Protein AF-W1I707-F1 (afdb_monomer_lite)

pLDDT: mean 85.86, std 12.06, range [40.66, 96.12]

Foldseek 3Di:
DFLVVLCVVVVHDSVVLVVLCVVCVVQCVVQWAPVDVRIDGDPSSSVSSVVVCVVPVPDPCCDPVNVVVVVVVVVVVVVVVVVVVVVVVVVVVVVVVVVVVVVVVVVVVVVVVVVVVVVVVVVVVVVVVVVVVVVVD

Radius of gyration: 44.08 Å; chains: 1; bounding box: 89×23×113 Å

Sequence (137 aa):
MKIKEYAADRGISTSAVYQSIKAHKSKMESHIDYSVKPCELDDEAVRILDLARGLNAAPVLIDSELRAENERLKAELLETQKELTEALKTLVVAQNEAKGYLIENRDLQRQIELKSHSETEYVRTICGLYRKVKRER

Secondary structure (DSSP, 8-state):
-BHHHHHHHTT--HHHHHHHHHHTHHHHTTSEE-SSSSPEE-HHHHHHHHHHHHHT-S-----HHHHHHHHHHHHHHHHHHHHHHHHHHHHHHHHHHHHHHHHHHHHHHHHHHHHHHHHHHHHHHHHHHHHHHHH--

Structure (mmCIF, N/CA/C/O backbone):
data_AF-W1I707-F1
#
_entry.id   AF-W1I707-F1
#
loop_
_atom_site.group_PDB
_atom_site.id
_atom_site.type_symbol
_atom_site.label_atom_id
_atom_site.label_alt_id
_atom_site.label_comp_id
_atom_site.label_asym_id
_atom_site.label_entity_id
_atom_site.label_seq_id
_atom_site.pdbx_PDB_ins_code
_atom_site.Cartn_x
_atom_site.Cartn_y
_atom_site.Cartn_z
_atom_site.occupancy
_atom_site.B_iso_or_equiv
_atom_site.auth_seq_id
_atom_site.auth_comp_id
_atom_site.auth_asym_id
_atom_site.auth_atom_id
_atom_site.pdbx_PDB_model_num
ATOM 1 N N . MET A 1 1 ? 24.994 -2.933 -48.183 1.00 86.44 1 MET A N 1
ATOM 2 C CA . MET A 1 1 ? 23.786 -2.255 -47.638 1.00 86.44 1 MET A CA 1
ATOM 3 C C . MET A 1 1 ? 24.208 -1.137 -46.696 1.00 86.44 1 MET A C 1
ATOM 5 O O . MET A 1 1 ? 25.115 -1.349 -45.902 1.00 86.44 1 MET A O 1
ATOM 9 N N . LYS A 1 2 ? 23.586 0.046 -46.731 1.00 90.69 2 LYS A N 1
ATOM 10 C CA . LYS A 1 2 ? 23.982 1.145 -45.827 1.00 90.69 2 LYS A CA 1
ATOM 11 C C . LYS A 1 2 ? 23.442 0.932 -44.415 1.00 90.69 2 LYS A C 1
ATOM 13 O O . LYS A 1 2 ? 22.341 0.424 -44.233 1.00 90.69 2 LYS A O 1
ATOM 18 N N . ILE A 1 3 ? 24.157 1.436 -43.404 1.00 87.69 3 ILE A N 1
ATOM 19 C CA . ILE A 1 3 ? 23.713 1.374 -41.992 1.00 87.69 3 ILE A CA 1
ATOM 20 C C . ILE A 1 3 ? 22.307 1.969 -41.799 1.00 87.69 3 ILE A C 1
ATOM 22 O O . ILE A 1 3 ? 21.512 1.445 -41.022 1.00 87.69 3 ILE A O 1
ATOM 26 N N . LYS A 1 4 ? 21.987 3.060 -42.510 1.00 87.38 4 LYS A N 1
ATOM 27 C CA . LYS A 1 4 ? 20.658 3.692 -42.450 1.00 87.38 4 LYS A CA 1
ATOM 28 C C . LYS A 1 4 ? 19.554 2.802 -43.030 1.00 87.38 4 LYS A C 1
ATOM 30 O O . LYS A 1 4 ? 18.463 2.783 -42.476 1.00 87.38 4 LYS A O 1
ATOM 35 N N . GLU A 1 5 ? 19.847 2.080 -44.107 1.00 89.56 5 GLU A N 1
ATOM 36 C CA . GLU A 1 5 ? 18.912 1.149 -44.754 1.00 89.56 5 GLU A CA 1
ATOM 37 C C . GLU A 1 5 ? 18.685 -0.069 -43.855 1.00 89.56 5 GLU A C 1
ATOM 39 O O . GLU A 1 5 ? 17.550 -0.371 -43.509 1.00 89.56 5 GLU A O 1
ATOM 44 N N . TYR A 1 6 ? 19.766 -0.661 -43.331 1.00 88.62 6 TYR A N 1
ATOM 45 C CA . TYR A 1 6 ? 19.693 -1.754 -42.356 1.00 88.62 6 TYR A CA 1
ATOM 46 C C . TYR A 1 6 ? 18.833 -1.390 -41.134 1.00 88.62 6 TYR A C 1
ATOM 48 O O . TYR A 1 6 ? 18.011 -2.190 -40.687 1.00 88.62 6 TYR A O 1
ATOM 56 N N . ALA A 1 7 ? 19.018 -0.179 -40.597 1.00 85.06 7 ALA A N 1
ATOM 57 C CA . ALA A 1 7 ? 18.261 0.326 -39.456 1.00 85.06 7 ALA A CA 1
ATOM 58 C C . ALA A 1 7 ? 16.759 0.470 -39.770 1.00 85.06 7 ALA A C 1
ATOM 60 O O . ALA A 1 7 ? 15.923 0.033 -38.975 1.00 85.06 7 ALA A O 1
ATOM 61 N N . ALA A 1 8 ? 16.428 1.032 -40.937 1.00 84.94 8 ALA A N 1
ATOM 62 C CA . ALA A 1 8 ? 15.052 1.221 -41.389 1.00 84.94 8 ALA A CA 1
ATOM 63 C C . ALA A 1 8 ? 14.334 -0.116 -41.630 1.00 84.94 8 ALA A C 1
ATOM 65 O O . ALA A 1 8 ? 13.250 -0.324 -41.087 1.00 84.94 8 ALA A O 1
ATOM 66 N N . ASP A 1 9 ? 14.975 -1.051 -42.338 1.00 87.06 9 ASP A N 1
ATOM 67 C CA . ASP A 1 9 ? 14.414 -2.372 -42.660 1.00 87.06 9 ASP A CA 1
ATOM 68 C C . ASP A 1 9 ? 14.078 -3.196 -41.410 1.00 87.06 9 ASP A C 1
ATOM 70 O O . ASP A 1 9 ? 13.213 -4.071 -41.428 1.00 87.06 9 ASP A O 1
ATOM 74 N N . ARG A 1 10 ? 14.783 -2.934 -40.305 1.00 83.69 10 ARG A N 1
ATOM 75 C CA . ARG A 1 10 ? 14.678 -3.702 -39.058 1.00 83.69 10 ARG A CA 1
ATOM 76 C C . ARG A 1 10 ? 13.970 -2.953 -37.936 1.00 83.69 10 ARG A C 1
ATOM 78 O O . ARG A 1 10 ? 13.839 -3.517 -36.850 1.00 83.69 10 ARG A O 1
ATOM 85 N N . GLY A 1 11 ? 13.500 -1.731 -38.194 1.00 81.06 11 GLY A N 1
ATOM 86 C CA . GLY A 1 11 ? 12.765 -0.913 -37.228 1.00 81.06 11 GLY A CA 1
ATOM 87 C C . GLY A 1 11 ? 13.588 -0.523 -35.997 1.00 81.06 11 GLY A C 1
ATOM 88 O O . GLY A 1 11 ? 13.043 -0.439 -34.900 1.00 81.06 11 GLY A O 1
ATOM 89 N N . ILE A 1 12 ? 14.900 -0.328 -36.152 1.00 80.88 12 ILE A N 1
ATOM 90 C CA . ILE A 1 12 ? 15.814 0.016 -35.052 1.00 80.88 12 ILE A CA 1
ATOM 91 C C . ILE A 1 12 ? 16.507 1.350 -35.313 1.00 80.88 12 ILE A C 1
ATOM 93 O O . ILE A 1 12 ? 16.683 1.771 -36.454 1.00 80.88 12 ILE A O 1
ATOM 97 N N . SER A 1 13 ? 16.930 2.032 -34.250 1.00 83.19 13 SER A N 1
ATOM 98 C CA . SER A 1 13 ? 17.662 3.289 -34.402 1.00 83.19 13 SER A CA 1
ATOM 99 C C . SER A 1 13 ? 19.065 3.042 -34.961 1.00 83.19 13 SER A C 1
ATOM 101 O O . SER A 1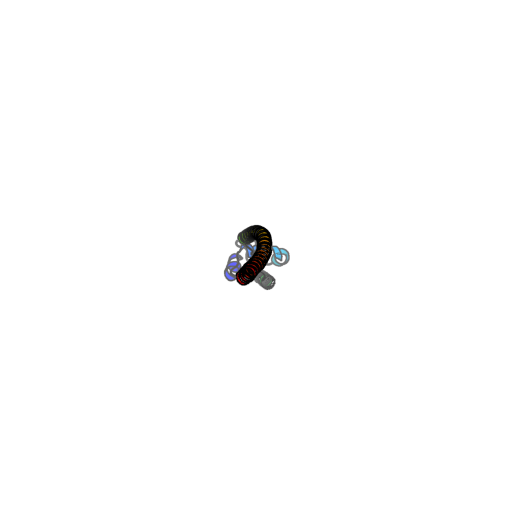 13 ? 19.741 2.074 -34.604 1.00 83.19 13 SER A O 1
ATOM 103 N N . THR A 1 14 ? 19.563 3.960 -35.793 1.00 83.56 14 THR A N 1
ATOM 104 C CA . THR A 1 14 ? 20.947 3.903 -36.294 1.00 83.56 14 THR A CA 1
ATOM 105 C C . THR A 1 14 ? 21.964 3.880 -35.152 1.00 83.56 14 THR A C 1
ATOM 107 O O . THR A 1 14 ? 23.004 3.239 -35.264 1.00 83.56 14 THR A O 1
ATOM 110 N N . SER A 1 15 ? 21.655 4.537 -34.031 1.00 82.12 15 SER A N 1
ATOM 111 C CA . SER A 1 15 ? 22.487 4.539 -32.823 1.00 82.12 15 SER A CA 1
ATOM 112 C C . SER A 1 15 ? 22.631 3.143 -32.212 1.00 82.12 15 SER A C 1
ATOM 114 O O . SER A 1 15 ? 23.740 2.760 -31.845 1.00 82.12 15 SER A O 1
ATOM 116 N N . ALA A 1 16 ? 21.548 2.360 -32.156 1.00 79.25 16 ALA A N 1
ATOM 117 C CA . ALA A 1 16 ? 21.594 0.975 -31.687 1.00 79.25 16 ALA A CA 1
ATOM 118 C C . ALA A 1 16 ? 22.460 0.093 -32.607 1.00 79.25 16 ALA A C 1
ATOM 120 O O . ALA A 1 16 ? 23.236 -0.734 -32.125 1.00 79.25 16 ALA A O 1
ATOM 121 N N . VAL A 1 17 ? 22.408 0.328 -33.924 1.00 84.19 17 VAL A N 1
ATOM 122 C CA . VAL A 1 17 ? 23.275 -0.363 -34.895 1.00 84.19 17 VAL A CA 1
ATOM 123 C C . VAL A 1 17 ? 24.751 -0.050 -34.632 1.00 84.19 17 VAL A C 1
ATOM 125 O O . VAL A 1 17 ? 25.557 -0.969 -34.516 1.00 84.19 17 VAL A O 1
ATOM 128 N N . TYR A 1 18 ? 25.115 1.223 -34.440 1.00 86.19 18 TYR A N 1
ATOM 129 C CA . TYR A 1 18 ? 26.497 1.602 -34.109 1.00 86.19 18 TYR A CA 1
ATOM 130 C C . TYR A 1 18 ? 26.977 1.032 -32.768 1.00 86.19 18 TYR A C 1
ATOM 132 O O . TYR A 1 18 ? 28.144 0.654 -32.646 1.00 86.19 18 TYR A O 1
ATOM 140 N N . GLN A 1 19 ? 26.100 0.938 -31.765 1.00 83.81 19 GLN A N 1
ATOM 141 C CA . GLN A 1 19 ? 26.431 0.288 -30.494 1.00 83.81 19 GLN A CA 1
ATOM 142 C C . GLN A 1 19 ? 26.717 -1.206 -30.679 1.00 83.81 19 GLN A C 1
ATOM 144 O O . GLN A 1 19 ? 27.698 -1.705 -30.128 1.00 83.81 19 GLN A O 1
ATOM 149 N N . SER A 1 20 ? 25.920 -1.901 -31.496 1.00 84.25 20 SER A N 1
ATOM 150 C CA . SER A 1 20 ? 26.145 -3.315 -31.816 1.00 84.25 20 SER A CA 1
ATOM 151 C C . SER A 1 20 ? 27.447 -3.526 -32.602 1.00 84.25 20 SER A C 1
ATOM 153 O O . SER A 1 20 ? 28.252 -4.383 -32.237 1.00 84.25 20 SER A O 1
ATOM 155 N N . ILE A 1 21 ? 27.731 -2.670 -33.591 1.00 85.94 21 ILE A N 1
ATOM 156 C CA . ILE A 1 21 ? 29.010 -2.666 -34.322 1.00 85.94 21 ILE A CA 1
ATOM 157 C C . ILE A 1 21 ? 30.184 -2.482 -33.352 1.00 85.94 21 ILE A C 1
ATOM 159 O O . ILE A 1 21 ? 31.172 -3.209 -33.429 1.00 85.94 21 ILE A O 1
ATOM 163 N N . LYS A 1 22 ? 30.073 -1.552 -32.395 1.00 85.50 22 LYS A N 1
ATOM 164 C CA . LYS A 1 22 ? 31.112 -1.315 -31.383 1.00 85.50 22 LYS A CA 1
ATOM 165 C C . LYS A 1 22 ? 31.306 -2.522 -30.459 1.00 85.50 22 LYS A C 1
ATOM 167 O O . LYS A 1 22 ? 32.445 -2.866 -30.153 1.00 85.50 22 LYS A O 1
ATOM 172 N N . ALA A 1 23 ? 30.221 -3.170 -30.036 1.00 81.38 23 ALA A N 1
ATOM 173 C CA . ALA A 1 23 ? 30.263 -4.363 -29.188 1.00 81.38 23 ALA A CA 1
ATOM 174 C C . ALA A 1 23 ? 30.878 -5.583 -29.901 1.00 81.38 23 ALA A C 1
ATOM 176 O O . ALA A 1 23 ? 31.429 -6.472 -29.252 1.00 81.38 23 ALA A O 1
ATOM 177 N N . HIS A 1 24 ? 30.817 -5.620 -31.233 1.00 83.94 24 HIS A N 1
ATOM 178 C CA . HIS A 1 24 ? 31.356 -6.701 -32.062 1.00 83.94 24 HIS A CA 1
ATOM 179 C C . HIS A 1 24 ? 32.501 -6.247 -32.971 1.00 83.94 24 HIS A C 1
ATOM 181 O O . HIS A 1 24 ? 32.776 -6.891 -33.981 1.00 83.94 24 HIS A O 1
ATOM 187 N N . LYS A 1 25 ? 33.207 -5.171 -32.591 1.00 83.81 25 LYS A N 1
ATOM 188 C CA . LYS A 1 25 ? 34.215 -4.505 -33.428 1.00 83.81 25 LYS A CA 1
ATOM 189 C C . LYS A 1 25 ? 35.227 -5.478 -34.041 1.00 83.81 25 LYS A C 1
ATOM 191 O O . LYS A 1 25 ? 35.435 -5.438 -35.245 1.00 83.81 25 LYS A O 1
ATOM 196 N N . SER A 1 26 ? 35.783 -6.393 -33.244 1.00 83.31 26 SER A N 1
ATOM 197 C CA . SER A 1 26 ? 36.793 -7.361 -33.703 1.00 83.31 26 SER A CA 1
ATOM 198 C C . SER A 1 26 ? 36.307 -8.311 -34.802 1.00 83.31 26 SER A C 1
ATOM 200 O O . SER A 1 26 ? 37.125 -8.835 -35.548 1.00 83.31 26 SER A O 1
ATOM 202 N N . LYS A 1 27 ? 34.992 -8.537 -34.904 1.00 82.19 27 LYS A N 1
ATOM 203 C CA . LYS A 1 27 ? 34.363 -9.378 -35.931 1.00 82.19 27 LYS A CA 1
ATOM 204 C C . LYS A 1 27 ? 33.779 -8.571 -37.091 1.00 82.19 27 LYS A C 1
ATOM 206 O O . LYS A 1 27 ? 33.391 -9.166 -38.080 1.00 82.19 27 LYS A O 1
ATOM 211 N N . MET A 1 28 ? 33.680 -7.248 -36.955 1.00 83.81 28 MET A N 1
ATOM 212 C CA . MET A 1 28 ? 33.009 -6.354 -37.908 1.00 83.81 28 MET A CA 1
ATOM 213 C C . MET A 1 28 ? 33.981 -5.492 -38.716 1.00 83.81 28 MET A C 1
ATOM 215 O O . MET A 1 28 ? 33.615 -4.978 -39.764 1.00 83.81 28 MET A O 1
ATOM 219 N N . GLU A 1 29 ? 35.205 -5.283 -38.230 1.00 81.94 29 GLU A N 1
ATOM 220 C CA . GLU A 1 29 ? 36.140 -4.287 -38.775 1.00 81.94 29 GLU A CA 1
ATOM 221 C C . GLU A 1 29 ? 36.526 -4.537 -40.244 1.00 81.94 29 GLU A C 1
ATOM 223 O O . GLU A 1 29 ? 36.721 -3.576 -40.978 1.00 81.94 29 GLU A O 1
ATOM 228 N N . SER A 1 30 ? 36.551 -5.798 -40.693 1.00 85.56 30 SER A N 1
ATOM 229 C CA . SER A 1 30 ? 36.797 -6.192 -42.092 1.00 85.56 30 SER A CA 1
ATOM 230 C C . SER A 1 30 ? 35.552 -6.215 -42.984 1.00 85.56 30 SER A C 1
ATOM 232 O O . SER A 1 30 ? 35.679 -6.426 -44.185 1.00 85.56 30 SER A O 1
ATOM 234 N N . HIS A 1 31 ? 34.369 -6.028 -42.402 1.00 87.69 31 HIS A N 1
ATOM 235 C CA . HIS A 1 31 ? 33.065 -6.230 -43.046 1.00 87.69 31 HIS A CA 1
ATOM 236 C C . HIS A 1 31 ? 32.255 -4.932 -43.174 1.00 87.69 31 HIS A C 1
ATOM 238 O O . HIS A 1 31 ? 31.100 -4.920 -43.608 1.00 87.69 31 HIS A O 1
ATOM 244 N N . ILE A 1 32 ? 32.870 -3.821 -42.766 1.00 87.00 32 ILE A N 1
ATOM 245 C CA . ILE A 1 32 ? 32.305 -2.482 -42.838 1.00 87.00 32 ILE A CA 1
ATOM 246 C C . ILE A 1 32 ? 33.250 -1.616 -43.654 1.00 87.00 32 ILE A C 1
ATOM 248 O O . ILE A 1 32 ? 34.407 -1.413 -43.279 1.00 87.00 32 ILE A O 1
ATOM 252 N N . ASP A 1 33 ? 32.733 -1.056 -44.740 1.00 85.62 33 ASP A N 1
ATOM 253 C CA . ASP A 1 33 ? 33.464 -0.080 -45.528 1.00 85.62 33 ASP A CA 1
ATOM 254 C C . ASP A 1 33 ? 33.297 1.318 -44.918 1.00 85.62 33 ASP A C 1
ATOM 256 O O . ASP A 1 33 ? 32.263 1.980 -45.062 1.00 85.62 33 ASP A O 1
ATOM 260 N N . TYR A 1 34 ? 34.339 1.759 -44.212 1.00 81.88 34 TYR A N 1
ATOM 261 C CA . TYR A 1 34 ? 34.430 3.094 -43.617 1.00 81.88 34 TYR A CA 1
ATOM 262 C C . TYR A 1 34 ? 34.884 4.178 -44.606 1.00 81.88 34 TYR A C 1
ATOM 264 O O . TYR A 1 34 ? 34.882 5.360 -44.251 1.00 81.88 34 TYR A O 1
ATOM 272 N N . SER A 1 35 ? 35.298 3.805 -45.822 1.00 80.38 35 SER A N 1
ATOM 273 C CA . SER A 1 35 ? 35.729 4.760 -46.850 1.00 80.38 35 SER A CA 1
ATOM 274 C C . SER A 1 35 ? 34.546 5.494 -47.492 1.00 80.38 35 SER A C 1
ATOM 276 O O . SER A 1 35 ? 34.696 6.622 -47.968 1.00 80.38 35 SER A O 1
ATOM 278 N N . VAL A 1 36 ? 33.349 4.903 -47.421 1.00 78.88 36 VAL A N 1
ATOM 279 C CA . VAL A 1 36 ? 32.096 5.460 -47.941 1.00 78.88 36 VAL A CA 1
ATOM 280 C C . VAL A 1 36 ? 31.274 6.090 -46.809 1.00 78.88 36 VAL A C 1
ATOM 282 O O . VAL A 1 36 ? 31.210 5.583 -45.691 1.00 78.88 36 VAL A O 1
ATOM 285 N N . LYS A 1 37 ? 30.618 7.226 -47.085 1.00 77.88 37 LYS A N 1
ATOM 286 C CA . LYS A 1 37 ? 29.651 7.863 -46.172 1.00 77.88 37 LYS A CA 1
ATOM 287 C C . LYS A 1 37 ? 28.265 7.909 -46.831 1.00 77.88 37 LYS A C 1
ATOM 289 O O . LYS A 1 37 ? 28.123 8.593 -47.842 1.00 77.88 37 LYS A O 1
ATOM 294 N N . PRO A 1 38 ? 27.223 7.272 -46.260 1.00 75.12 38 PRO A N 1
ATOM 295 C CA . PRO A 1 38 ? 27.225 6.464 -45.033 1.00 75.12 38 PRO A CA 1
ATOM 296 C C . PRO A 1 38 ? 28.017 5.162 -45.201 1.00 75.12 38 PRO A C 1
ATOM 298 O O . PRO A 1 38 ? 28.024 4.625 -46.302 1.00 75.12 38 PRO A O 1
ATOM 301 N N . CYS A 1 39 ? 28.612 4.656 -44.113 1.00 83.12 39 CYS A N 1
ATOM 302 C CA . CYS A 1 39 ? 29.354 3.394 -44.143 1.00 83.12 39 CYS A CA 1
ATOM 303 C C . CYS A 1 39 ? 28.469 2.258 -44.667 1.00 83.12 39 CYS A C 1
ATOM 305 O O . CYS A 1 39 ? 27.269 2.188 -44.345 1.00 83.12 39 CYS A O 1
ATOM 307 N N . GLU A 1 40 ? 29.076 1.371 -45.445 1.00 88.69 40 GLU A N 1
ATOM 308 C CA . GLU A 1 40 ? 28.396 0.229 -46.042 1.00 88.69 40 GLU A CA 1
ATOM 309 C C . GLU A 1 40 ? 28.737 -1.057 -45.293 1.00 88.69 40 GLU A C 1
ATOM 311 O O . GLU A 1 40 ? 29.861 -1.269 -44.848 1.00 88.69 40 GLU A O 1
ATOM 316 N N . LEU A 1 41 ? 27.717 -1.889 -45.119 1.00 89.56 41 LEU A N 1
ATOM 317 C CA . LEU A 1 41 ? 27.776 -3.214 -44.524 1.00 89.56 41 LEU A CA 1
ATOM 318 C C . LEU A 1 41 ? 27.767 -4.245 -45.653 1.00 89.56 41 LEU A C 1
ATOM 320 O O . LEU A 1 41 ? 26.897 -4.171 -46.535 1.00 89.56 41 LEU A O 1
ATOM 324 N N . ASP A 1 42 ? 28.692 -5.198 -4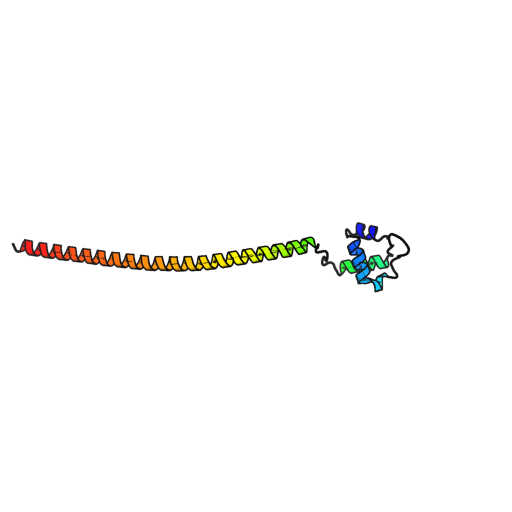5.605 1.00 91.56 42 ASP A N 1
ATOM 325 C CA . ASP A 1 42 ? 28.621 -6.402 -46.429 1.00 91.56 42 ASP A CA 1
ATOM 326 C C . ASP A 1 42 ? 27.644 -7.439 -45.835 1.00 91.56 42 ASP A C 1
ATOM 328 O O . ASP A 1 42 ? 27.074 -7.252 -44.755 1.00 91.56 42 ASP A O 1
ATOM 332 N N . ASP A 1 43 ? 27.435 -8.546 -46.545 1.00 88.50 43 ASP A N 1
ATOM 333 C CA . ASP A 1 43 ? 26.490 -9.590 -46.134 1.00 88.50 43 ASP A CA 1
ATOM 334 C C . ASP A 1 43 ? 26.885 -10.288 -44.817 1.00 88.50 43 ASP A C 1
ATOM 336 O O . ASP A 1 43 ? 26.018 -10.782 -44.088 1.00 88.50 43 ASP A O 1
ATOM 340 N N . GLU A 1 44 ? 28.177 -10.323 -44.479 1.00 87.00 44 GLU A N 1
ATOM 341 C CA . GLU A 1 44 ? 28.665 -10.930 -43.238 1.00 87.00 44 GLU A CA 1
ATOM 342 C C . GLU A 1 44 ? 28.416 -10.001 -42.044 1.00 87.00 44 GLU A C 1
ATOM 344 O O . GLU A 1 44 ? 27.909 -10.452 -41.015 1.00 87.00 44 GLU A O 1
ATOM 349 N N . ALA A 1 45 ? 28.654 -8.694 -42.193 1.00 87.25 45 ALA A N 1
ATOM 350 C CA . ALA A 1 45 ? 28.293 -7.698 -41.186 1.00 87.25 45 ALA A CA 1
ATOM 351 C C . ALA A 1 45 ? 26.791 -7.740 -40.874 1.00 87.25 45 ALA A C 1
ATOM 353 O O . ALA A 1 45 ? 26.392 -7.706 -39.708 1.00 87.25 45 ALA A O 1
ATOM 354 N N . VAL A 1 46 ? 25.953 -7.875 -41.905 1.00 89.00 46 VAL A N 1
ATOM 355 C CA . VAL A 1 46 ? 24.497 -8.013 -41.751 1.00 89.00 46 VAL A CA 1
ATOM 356 C C . VAL A 1 46 ? 24.147 -9.268 -40.961 1.00 89.00 46 VAL A C 1
ATOM 358 O O . VAL A 1 46 ? 23.381 -9.189 -40.000 1.00 89.00 46 VAL A O 1
ATOM 361 N N . ARG A 1 47 ? 24.760 -10.410 -41.295 1.00 86.94 47 ARG A N 1
ATOM 362 C CA . ARG A 1 47 ? 24.541 -11.674 -40.582 1.00 86.94 47 ARG A CA 1
ATOM 363 C C . ARG A 1 47 ? 24.953 -11.588 -39.114 1.00 86.94 47 ARG A C 1
ATOM 365 O O . ARG A 1 47 ? 24.218 -12.066 -38.252 1.00 86.94 47 ARG A O 1
ATOM 372 N N . ILE A 1 48 ? 26.101 -10.980 -38.814 1.00 86.50 48 ILE A N 1
ATOM 373 C CA . ILE A 1 48 ? 26.574 -10.822 -37.433 1.00 86.50 48 ILE A CA 1
ATOM 374 C C . ILE A 1 48 ? 25.614 -9.917 -36.647 1.00 86.50 48 ILE A C 1
ATOM 376 O O . ILE A 1 48 ? 25.299 -10.233 -35.500 1.00 86.50 48 ILE A O 1
ATOM 380 N N . LEU A 1 49 ? 25.115 -8.828 -37.245 1.00 86.06 49 LEU A N 1
ATOM 381 C CA . LEU A 1 49 ? 24.144 -7.943 -36.593 1.00 86.06 49 LEU A CA 1
ATOM 382 C C . LEU A 1 49 ? 22.790 -8.636 -36.361 1.00 86.06 49 LEU A C 1
ATOM 384 O O . LEU A 1 49 ? 22.209 -8.493 -35.282 1.00 86.06 49 LEU A O 1
ATOM 388 N N . ASP A 1 50 ? 22.305 -9.415 -37.328 1.00 84.81 50 ASP A N 1
ATOM 389 C CA . ASP A 1 50 ? 21.059 -10.178 -37.196 1.00 84.81 50 ASP A CA 1
ATOM 390 C C . ASP A 1 50 ? 21.188 -11.290 -36.139 1.00 84.81 50 ASP A C 1
ATOM 392 O O . ASP A 1 50 ? 20.287 -11.482 -35.319 1.00 84.81 50 ASP A O 1
ATOM 396 N N . LEU A 1 51 ? 22.340 -11.967 -36.075 1.00 81.75 51 LEU A N 1
ATOM 397 C CA . LEU A 1 51 ? 22.635 -12.964 -35.044 1.00 81.75 51 LEU A CA 1
ATOM 398 C C . LEU A 1 51 ? 22.746 -12.321 -33.655 1.00 81.75 51 LEU A C 1
ATOM 400 O O . LEU A 1 51 ? 22.198 -12.842 -32.683 1.00 81.75 51 LEU A O 1
ATOM 404 N N . ALA A 1 52 ? 23.416 -11.171 -33.556 1.00 75.56 52 ALA A N 1
ATOM 405 C CA . ALA A 1 52 ? 23.514 -10.405 -32.319 1.00 75.56 52 ALA A CA 1
ATOM 406 C C . ALA A 1 52 ? 22.135 -9.955 -31.826 1.00 75.56 52 ALA A C 1
ATOM 408 O O . ALA A 1 52 ? 21.896 -9.939 -30.620 1.00 75.56 52 ALA A O 1
ATOM 409 N N . ARG A 1 53 ? 21.211 -9.641 -32.739 1.00 70.50 53 ARG A N 1
ATOM 410 C CA . ARG A 1 53 ? 19.813 -9.338 -32.414 1.00 70.50 53 ARG A CA 1
ATOM 411 C C . ARG A 1 53 ? 19.043 -10.580 -31.957 1.00 70.50 53 ARG A C 1
ATOM 413 O O . ARG A 1 53 ? 18.284 -10.481 -30.999 1.00 70.50 53 ARG A O 1
ATOM 420 N N . GLY A 1 54 ? 19.243 -11.729 -32.604 1.00 62.19 54 GLY A N 1
ATOM 421 C CA . GLY A 1 54 ? 18.615 -12.997 -32.214 1.00 62.19 54 GLY A CA 1
ATOM 422 C C . GLY A 1 54 ? 19.082 -13.515 -30.848 1.00 62.19 54 GLY A C 1
ATOM 423 O O . GLY A 1 54 ? 18.280 -14.048 -30.088 1.00 62.19 54 GLY A O 1
ATOM 424 N N . LEU A 1 55 ? 20.358 -13.303 -30.509 1.00 55.66 55 LEU A N 1
ATOM 425 C CA . LEU A 1 55 ? 20.945 -13.664 -29.212 1.00 55.66 55 LEU A CA 1
ATOM 426 C C . LEU A 1 55 ? 20.637 -12.641 -28.106 1.00 55.66 55 LEU A C 1
ATOM 428 O O . LEU A 1 55 ? 20.518 -13.026 -26.947 1.00 55.66 55 LEU A O 1
ATOM 432 N N . ASN A 1 56 ? 20.476 -11.357 -28.452 1.00 49.12 56 ASN A N 1
ATOM 433 C CA . ASN A 1 56 ? 20.187 -10.268 -27.510 1.00 49.12 56 ASN A CA 1
ATOM 434 C C . ASN A 1 56 ? 18.748 -9.741 -27.623 1.00 49.12 56 ASN A C 1
ATOM 436 O O . ASN A 1 56 ? 18.506 -8.560 -27.383 1.00 49.12 56 ASN A O 1
ATOM 440 N N . ALA A 1 57 ? 17.768 -10.592 -27.942 1.00 44.38 57 ALA A N 1
ATOM 441 C CA . ALA A 1 57 ? 16.342 -10.244 -27.917 1.00 44.38 57 ALA A CA 1
ATOM 442 C C . ALA A 1 57 ? 15.789 -10.014 -26.486 1.00 44.38 57 ALA A C 1
ATOM 444 O O . ALA A 1 57 ? 14.627 -10.291 -26.204 1.00 44.38 57 ALA A O 1
ATOM 445 N N . ALA A 1 58 ? 16.613 -9.493 -25.575 1.00 40.66 58 ALA A N 1
ATOM 446 C CA . ALA A 1 58 ? 16.177 -8.787 -24.384 1.00 40.66 58 ALA A CA 1
ATOM 447 C C . ALA A 1 58 ? 16.380 -7.286 -24.667 1.00 40.66 58 ALA A C 1
ATOM 449 O O . ALA A 1 58 ? 17.501 -6.868 -24.960 1.00 40.66 58 ALA A O 1
ATOM 450 N N . PRO A 1 59 ? 15.323 -6.462 -24.647 1.00 48.41 59 PRO A N 1
ATOM 451 C CA . PRO A 1 59 ? 15.384 -5.095 -25.143 1.00 48.41 59 PRO A CA 1
ATOM 452 C C . PRO A 1 59 ? 16.255 -4.235 -24.220 1.00 48.41 59 PRO A C 1
ATOM 454 O O . PRO A 1 59 ? 15.820 -3.794 -23.160 1.00 48.41 59 PRO A O 1
ATOM 457 N N . VAL A 1 60 ? 17.494 -3.955 -24.629 1.00 48.66 60 VAL A N 1
ATOM 458 C CA . VAL A 1 60 ? 18.353 -2.951 -23.980 1.00 48.66 60 VAL A CA 1
ATOM 459 C C . VAL A 1 60 ? 18.172 -1.607 -24.685 1.00 48.66 60 VAL A C 1
ATOM 461 O O . VAL A 1 60 ? 19.092 -1.041 -25.259 1.00 48.66 60 VAL A O 1
ATOM 464 N N . LEU A 1 61 ? 16.947 -1.096 -24.649 1.00 48.50 61 LEU A N 1
ATOM 465 C CA . LEU A 1 61 ? 16.646 0.320 -24.847 1.00 48.50 61 LEU A CA 1
ATOM 466 C C . LEU A 1 61 ? 15.658 0.714 -23.751 1.00 48.50 61 LEU A C 1
ATOM 468 O O . LEU A 1 61 ? 14.504 1.033 -24.006 1.00 48.50 61 LEU A O 1
ATOM 472 N N . ILE A 1 62 ? 16.107 0.622 -22.497 1.00 50.59 62 ILE A N 1
ATOM 473 C CA . ILE A 1 62 ? 15.434 1.360 -21.432 1.00 50.59 62 ILE A CA 1
ATOM 474 C C . ILE A 1 62 ? 15.880 2.803 -21.619 1.00 50.59 62 ILE A C 1
ATOM 476 O O . ILE A 1 62 ? 17.020 3.149 -21.293 1.00 50.59 62 ILE A O 1
ATOM 480 N N . ASP A 1 63 ? 14.989 3.580 -22.222 1.00 60.91 63 ASP A N 1
ATOM 481 C CA . ASP A 1 63 ? 15.123 5.014 -22.417 1.00 60.91 63 ASP A CA 1
ATOM 482 C C . ASP A 1 63 ? 15.526 5.677 -21.092 1.00 60.91 63 ASP A C 1
ATOM 484 O O . ASP A 1 63 ? 15.041 5.296 -20.019 1.00 60.91 63 ASP A O 1
ATOM 488 N N . SER A 1 64 ? 16.452 6.635 -21.123 1.00 61.59 64 SER A N 1
ATOM 489 C CA . SER A 1 64 ? 16.891 7.329 -19.901 1.00 61.59 64 SER A CA 1
ATOM 490 C C . SER A 1 64 ? 15.719 7.985 -19.167 1.00 61.59 64 SER A C 1
ATOM 492 O O . SER A 1 64 ? 15.725 8.061 -17.940 1.00 61.59 64 SER A O 1
ATOM 494 N N . GLU A 1 65 ? 14.694 8.377 -19.921 1.00 69.25 65 GLU A N 1
ATOM 495 C CA . GLU A 1 65 ? 13.430 8.920 -19.426 1.00 69.25 65 GLU A CA 1
ATOM 496 C C . GLU A 1 65 ? 12.629 7.869 -18.647 1.00 69.25 65 GLU A C 1
ATOM 498 O O . GLU A 1 65 ? 12.233 8.119 -17.512 1.00 69.25 65 GLU A O 1
ATOM 503 N N . LEU A 1 66 ? 12.513 6.647 -19.178 1.00 71.38 66 LEU A N 1
ATOM 504 C CA . LEU A 1 66 ? 11.866 5.524 -18.491 1.00 71.38 66 LEU A CA 1
ATOM 505 C C . LEU A 1 66 ? 12.583 5.145 -17.193 1.00 71.38 66 LEU A C 1
ATOM 507 O O . LEU A 1 66 ? 11.925 4.794 -16.217 1.00 71.38 66 LEU A O 1
ATOM 511 N N . ARG A 1 67 ? 13.922 5.221 -17.143 1.00 76.06 67 ARG A N 1
ATOM 512 C CA . ARG A 1 67 ? 14.664 4.999 -15.885 1.00 76.06 67 ARG A CA 1
ATOM 513 C C . ARG A 1 67 ? 14.392 6.097 -14.867 1.00 76.06 67 ARG A C 1
ATOM 515 O O . ARG A 1 67 ? 14.162 5.779 -13.705 1.00 76.06 67 ARG A O 1
ATOM 522 N N . ALA A 1 68 ? 14.415 7.358 -15.293 1.00 80.69 68 ALA A N 1
ATOM 523 C CA . ALA A 1 68 ? 14.148 8.489 -14.413 1.00 80.69 68 ALA A CA 1
ATOM 524 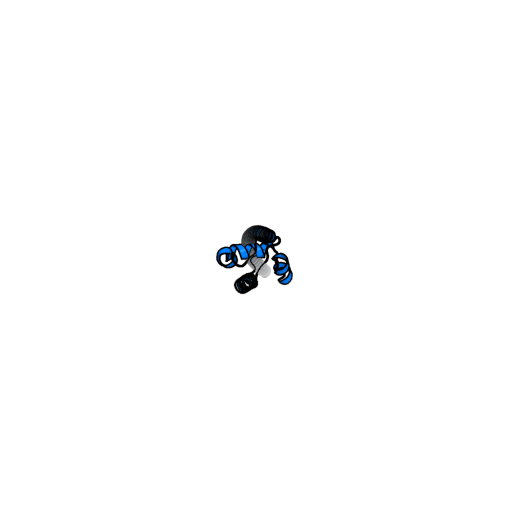C C . ALA A 1 68 ? 12.719 8.438 -13.849 1.00 80.69 68 ALA A C 1
ATOM 526 O O . ALA A 1 68 ? 12.520 8.642 -12.653 1.00 80.69 68 ALA A O 1
ATOM 527 N N . GLU A 1 69 ? 11.739 8.090 -14.684 1.00 84.06 69 GLU A N 1
ATOM 528 C CA . GLU A 1 69 ? 10.350 7.927 -14.260 1.00 84.06 69 GLU A CA 1
ATOM 529 C C . GLU A 1 69 ? 10.177 6.741 -13.304 1.00 84.06 69 GLU A C 1
ATOM 531 O O . GLU A 1 69 ? 9.499 6.869 -12.287 1.00 84.06 69 GLU A O 1
ATOM 536 N N . ASN A 1 70 ? 10.860 5.618 -13.548 1.00 85.00 70 ASN A N 1
ATOM 537 C CA . ASN A 1 70 ? 10.825 4.473 -12.637 1.00 85.00 70 ASN A CA 1
ATOM 538 C C . ASN A 1 70 ? 11.411 4.816 -11.257 1.00 85.00 70 ASN A C 1
ATOM 540 O O . ASN A 1 70 ? 10.848 4.434 -10.234 1.00 85.00 70 ASN A O 1
ATOM 544 N N . GLU A 1 71 ? 12.520 5.559 -11.214 1.00 86.69 71 GLU A N 1
ATOM 545 C CA . GLU A 1 71 ? 13.112 6.011 -9.950 1.00 86.69 71 GLU A CA 1
ATOM 546 C C . GLU A 1 71 ? 12.212 7.017 -9.219 1.00 86.69 71 GLU A C 1
ATOM 548 O O . GLU A 1 71 ? 12.054 6.914 -8.001 1.00 86.69 71 GLU A O 1
ATOM 553 N N . ARG A 1 72 ? 11.540 7.925 -9.943 1.00 90.44 72 ARG A N 1
ATOM 554 C CA . ARG A 1 72 ? 10.555 8.837 -9.340 1.00 90.44 72 ARG A CA 1
ATOM 555 C C . ARG A 1 72 ? 9.375 8.073 -8.738 1.00 90.44 72 ARG A C 1
ATOM 557 O O . ARG A 1 72 ? 9.030 8.300 -7.582 1.00 90.44 72 ARG A O 1
ATOM 564 N N . LEU A 1 73 ? 8.811 7.120 -9.482 1.00 91.38 73 LEU A N 1
ATOM 565 C CA . LEU A 1 73 ? 7.698 6.288 -9.015 1.00 91.38 73 LEU A CA 1
ATOM 566 C C . LEU A 1 73 ? 8.083 5.432 -7.801 1.00 91.38 73 LEU A C 1
ATOM 568 O O . LEU A 1 73 ? 7.277 5.269 -6.890 1.00 91.38 73 LEU A O 1
ATOM 572 N N . LYS A 1 74 ? 9.317 4.914 -7.739 1.00 91.25 74 LYS A N 1
ATOM 573 C CA . LYS A 1 74 ? 9.817 4.209 -6.546 1.00 91.25 74 LYS A CA 1
ATOM 574 C C . LYS A 1 74 ? 9.921 5.127 -5.330 1.00 91.25 74 LYS A C 1
ATOM 576 O O . LYS A 1 74 ? 9.617 4.684 -4.225 1.00 91.25 74 LYS A O 1
ATOM 581 N N . ALA A 1 75 ? 10.353 6.373 -5.520 1.00 92.62 75 ALA A N 1
ATOM 582 C CA . ALA A 1 75 ? 10.435 7.348 -4.438 1.00 92.62 75 ALA A CA 1
ATOM 583 C C . ALA A 1 75 ? 9.040 7.709 -3.899 1.00 92.62 75 ALA A C 1
ATOM 585 O O . ALA A 1 75 ? 8.825 7.634 -2.691 1.00 92.62 75 ALA A O 1
ATOM 586 N N . GLU A 1 76 ? 8.081 7.992 -4.788 1.00 94.12 76 GLU A N 1
ATOM 587 C CA . GLU A 1 76 ? 6.676 8.247 -4.426 1.00 94.12 76 GLU A CA 1
ATOM 588 C C . GLU A 1 76 ? 6.042 7.030 -3.726 1.00 94.12 76 GLU A C 1
ATOM 590 O O . GLU A 1 76 ? 5.358 7.158 -2.707 1.00 94.12 76 GLU A O 1
ATOM 595 N N . LEU A 1 77 ? 6.318 5.816 -4.217 1.00 94.06 77 LEU A N 1
ATOM 596 C CA . LEU A 1 77 ? 5.848 4.583 -3.585 1.00 94.06 77 LEU A CA 1
ATOM 597 C C . LEU A 1 77 ? 6.421 4.412 -2.171 1.00 94.06 77 LEU A C 1
ATOM 599 O O . LEU A 1 77 ? 5.719 3.975 -1.263 1.00 94.06 77 LEU A O 1
ATOM 603 N N . LEU A 1 78 ? 7.691 4.758 -1.962 1.00 94.69 78 LEU A N 1
ATOM 604 C CA . LEU A 1 78 ? 8.317 4.667 -0.645 1.00 94.69 78 LEU A CA 1
ATOM 605 C C . LEU A 1 78 ? 7.733 5.692 0.337 1.00 94.69 78 LEU A C 1
ATOM 607 O O . LEU A 1 78 ? 7.565 5.384 1.517 1.00 94.69 78 LEU A O 1
ATOM 611 N N . GLU A 1 79 ? 7.440 6.904 -0.129 1.00 94.88 79 GLU A N 1
ATOM 612 C CA . GLU A 1 79 ? 6.825 7.955 0.686 1.00 94.88 79 GLU A CA 1
ATOM 613 C C . GLU A 1 79 ? 5.404 7.568 1.108 1.00 94.88 79 GLU A C 1
ATOM 615 O O . GLU A 1 79 ? 5.108 7.514 2.302 1.00 94.88 79 GLU A O 1
ATOM 620 N N . THR A 1 80 ? 4.577 7.138 0.156 1.00 93.25 80 THR A N 1
ATOM 621 C CA . THR A 1 80 ? 3.216 6.650 0.439 1.00 93.25 80 THR A CA 1
ATOM 622 C C . THR A 1 80 ? 3.206 5.428 1.367 1.00 93.25 80 THR A C 1
ATOM 624 O O . THR A 1 80 ? 2.346 5.313 2.241 1.00 93.25 80 THR A O 1
ATOM 627 N N . GLN A 1 81 ? 4.190 4.528 1.261 1.00 94.88 81 GLN A N 1
ATOM 628 C CA . GLN A 1 81 ? 4.347 3.412 2.204 1.00 94.88 81 GLN A CA 1
ATOM 629 C C . GLN A 1 81 ? 4.673 3.874 3.632 1.00 94.88 81 GLN A C 1
ATOM 631 O O . GLN A 1 81 ? 4.203 3.256 4.595 1.00 94.88 81 GLN A O 1
ATOM 636 N N . LYS A 1 82 ? 5.461 4.945 3.796 1.00 95.50 82 LYS A N 1
ATOM 637 C CA . LYS A 1 82 ? 5.751 5.520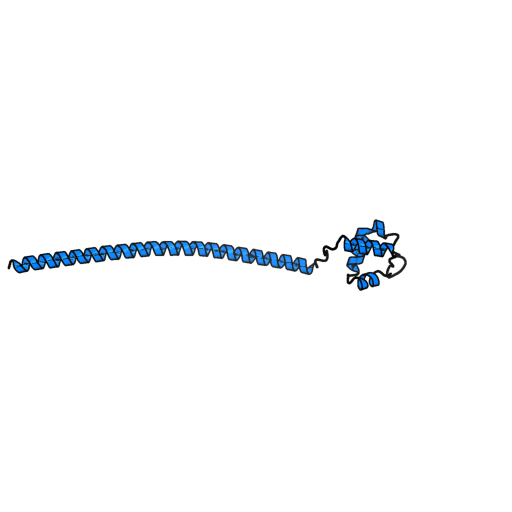 5.119 1.00 95.50 82 LYS A CA 1
ATOM 638 C C . LYS A 1 82 ? 4.499 6.136 5.732 1.00 95.50 82 LYS A C 1
ATOM 640 O O . LYS A 1 82 ? 4.174 5.793 6.867 1.00 95.50 82 LYS A O 1
ATOM 645 N N . GLU A 1 83 ? 3.769 6.943 4.965 1.00 94.75 83 GLU A N 1
ATOM 646 C CA . GLU A 1 83 ? 2.502 7.544 5.405 1.00 94.75 83 GLU A CA 1
ATOM 647 C C . GLU A 1 83 ? 1.485 6.472 5.815 1.00 94.75 83 GLU A C 1
ATOM 649 O O . GLU A 1 83 ? 0.887 6.547 6.890 1.00 94.75 83 GLU A O 1
ATOM 654 N N . LEU A 1 84 ? 1.347 5.411 5.010 1.00 94.56 84 LEU A N 1
ATOM 655 C CA . LEU A 1 84 ? 0.467 4.287 5.328 1.00 94.56 84 LEU A CA 1
ATOM 656 C C . LEU A 1 84 ? 0.888 3.581 6.624 1.00 94.56 84 LEU A C 1
ATOM 658 O O . LEU A 1 84 ? 0.043 3.218 7.443 1.00 94.56 84 LEU A O 1
ATOM 662 N N . THR A 1 85 ? 2.192 3.394 6.832 1.00 94.62 85 THR A N 1
ATOM 663 C CA . THR A 1 85 ? 2.722 2.755 8.044 1.00 94.62 85 THR A CA 1
ATOM 664 C C . THR A 1 85 ? 2.442 3.596 9.290 1.00 94.62 85 THR A C 1
ATOM 666 O O . THR A 1 85 ? 2.098 3.047 10.339 1.00 94.62 85 THR A O 1
ATOM 669 N N . GLU A 1 86 ? 2.569 4.919 9.200 1.00 94.62 86 GLU A N 1
ATOM 670 C CA . GLU A 1 86 ? 2.239 5.831 10.299 1.00 94.62 86 GLU A CA 1
ATOM 671 C C . GLU A 1 86 ? 0.737 5.848 10.593 1.00 94.62 86 GLU A C 1
ATOM 673 O O . GLU A 1 86 ? 0.342 5.700 11.752 1.00 94.62 86 GLU A O 1
ATOM 678 N N . ALA A 1 87 ? -0.102 5.912 9.558 1.00 93.56 87 ALA A N 1
ATOM 679 C CA . ALA A 1 87 ? -1.552 5.838 9.709 1.00 93.56 87 ALA A CA 1
ATOM 680 C C . ALA A 1 87 ? -1.992 4.529 10.388 1.00 93.56 87 ALA A C 1
ATOM 682 O O . ALA A 1 87 ? -2.821 4.550 11.300 1.00 93.56 87 ALA A O 1
ATOM 683 N N . LEU A 1 88 ? -1.393 3.393 10.010 1.00 94.69 88 LEU A N 1
ATOM 684 C CA . LEU A 1 88 ? -1.665 2.095 10.633 1.00 94.69 88 LEU A CA 1
ATOM 685 C C . LEU A 1 88 ? -1.277 2.062 12.116 1.00 94.69 88 LEU A C 1
ATOM 687 O O . LEU A 1 88 ? -2.034 1.522 12.923 1.00 94.69 88 LEU A O 1
ATOM 691 N N . LYS A 1 89 ? -0.140 2.657 12.500 1.00 94.56 89 LYS A N 1
ATOM 692 C CA . LYS A 1 89 ? 0.261 2.750 13.916 1.00 94.56 89 LYS A CA 1
ATOM 693 C C . LYS A 1 89 ? -0.776 3.517 14.731 1.00 94.56 89 LYS A C 1
ATOM 695 O O . LYS A 1 89 ? -1.202 3.030 15.777 1.00 94.56 89 LYS A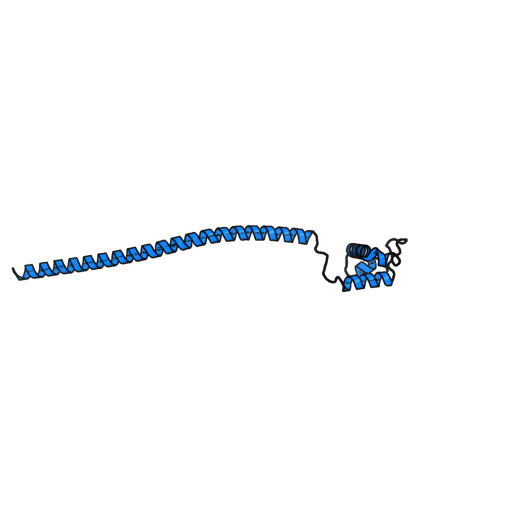 O 1
ATOM 700 N N . THR A 1 90 ? -1.221 4.668 14.232 1.00 94.44 90 THR A N 1
ATOM 701 C CA . THR A 1 90 ? -2.259 5.475 14.889 1.00 94.44 90 THR A CA 1
ATOM 702 C C . THR A 1 90 ? -3.575 4.708 15.003 1.00 94.44 90 THR A C 1
ATOM 704 O O . THR A 1 90 ? -4.214 4.719 16.054 1.00 94.44 90 THR A O 1
ATOM 707 N N . LEU A 1 91 ? -3.956 3.974 13.955 1.00 95.00 91 LEU A N 1
ATOM 708 C CA . LEU A 1 91 ? -5.193 3.197 13.936 1.00 95.00 91 LEU A CA 1
ATOM 709 C C . LEU A 1 91 ? -5.173 2.049 14.956 1.00 95.00 91 LEU A C 1
ATOM 711 O O . LEU A 1 91 ? -6.175 1.808 15.625 1.00 95.00 91 LEU A O 1
ATOM 715 N N . VAL A 1 92 ? -4.027 1.383 15.135 1.00 96.00 92 VAL A N 1
ATOM 716 C CA . VAL A 1 92 ? -3.855 0.347 16.168 1.00 96.00 92 VAL A CA 1
ATOM 717 C C . VAL A 1 92 ? -3.999 0.930 17.576 1.00 96.00 92 VAL A C 1
ATOM 719 O O . VAL A 1 92 ? -4.651 0.313 18.421 1.00 96.00 92 VAL A O 1
ATOM 722 N N . VAL A 1 93 ? -3.434 2.114 17.836 1.00 95.38 93 VAL A N 1
ATOM 723 C CA . VAL A 1 93 ? -3.584 2.795 19.135 1.00 95.38 93 VAL A CA 1
ATOM 724 C C . VAL A 1 93 ? -5.055 3.117 19.397 1.00 95.38 93 VAL A C 1
ATOM 726 O O . VAL A 1 93 ? -5.600 2.667 20.405 1.00 95.38 93 VAL A O 1
ATOM 729 N N . ALA A 1 94 ? -5.728 3.769 18.446 1.00 93.56 94 ALA A N 1
ATOM 730 C CA . ALA A 1 94 ? -7.147 4.105 18.560 1.00 93.56 94 ALA A CA 1
ATOM 731 C C . ALA A 1 94 ? -8.034 2.858 18.749 1.00 93.56 94 ALA A C 1
ATOM 733 O O . ALA A 1 94 ? -8.981 2.865 19.536 1.00 93.56 94 ALA A O 1
ATOM 734 N N . GLN A 1 95 ? -7.716 1.752 18.067 1.00 94.12 95 GLN A N 1
ATOM 735 C CA . GLN A 1 95 ? -8.440 0.491 18.229 1.00 94.12 95 GLN A CA 1
ATOM 736 C C . GLN A 1 95 ? -8.285 -0.085 19.644 1.00 94.12 95 GLN A C 1
ATOM 738 O O . GLN A 1 95 ? -9.244 -0.630 20.196 1.00 94.12 95 GLN A O 1
ATOM 743 N N . ASN A 1 96 ? -7.091 0.004 20.230 1.00 94.06 96 ASN A N 1
ATOM 744 C CA . ASN A 1 96 ? -6.846 -0.481 21.586 1.00 94.06 96 ASN A CA 1
ATOM 745 C C . ASN A 1 96 ? -7.554 0.386 22.633 1.00 94.06 96 ASN A C 1
ATOM 747 O O . ASN A 1 96 ? -8.163 -0.162 23.550 1.00 94.06 96 ASN A O 1
ATOM 751 N N . GLU A 1 97 ? -7.559 1.707 22.456 1.00 95.12 97 GLU A N 1
ATOM 752 C CA . GLU A 1 97 ? -8.319 2.632 23.306 1.00 95.12 97 GLU A CA 1
ATOM 753 C C . GLU A 1 97 ? -9.824 2.344 23.238 1.00 95.12 97 GLU A C 1
ATOM 755 O O . GLU A 1 97 ? -10.474 2.180 24.270 1.00 95.12 97 GLU A O 1
ATOM 760 N N . ALA A 1 98 ? -10.375 2.167 22.032 1.00 93.19 98 ALA A N 1
ATOM 761 C CA . ALA A 1 98 ? -11.784 1.820 21.844 1.00 93.19 98 ALA A CA 1
ATOM 762 C C . ALA A 1 98 ? -12.166 0.498 22.534 1.00 93.19 98 ALA A C 1
ATOM 764 O O . ALA A 1 98 ? -13.239 0.392 23.133 1.00 93.19 98 ALA A O 1
ATOM 765 N N . LYS A 1 99 ? -11.285 -0.512 22.493 1.00 93.81 99 LYS A N 1
ATOM 766 C CA . LYS A 1 99 ? -11.482 -1.765 23.242 1.00 93.81 99 LYS A CA 1
ATOM 767 C C . LYS A 1 99 ? -11.483 -1.529 24.752 1.00 93.81 99 LYS A C 1
ATOM 769 O O . LYS A 1 99 ? -12.315 -2.122 25.434 1.00 93.81 99 LYS A O 1
ATOM 774 N N . GLY A 1 100 ? -10.595 -0.669 25.255 1.00 93.38 100 GLY A N 1
ATOM 775 C CA . GLY A 1 100 ? -10.569 -0.261 26.662 1.00 93.38 100 GLY A CA 1
ATOM 776 C C . GLY A 1 100 ? -11.902 0.344 27.099 1.00 93.38 100 GLY A C 1
ATOM 777 O O . GLY A 1 100 ? -12.535 -0.169 28.021 1.00 93.38 100 GLY A O 1
ATOM 778 N N . TYR A 1 101 ? -12.399 1.334 26.353 1.00 94.38 101 TYR A N 1
ATOM 779 C CA . TYR A 1 101 ? -13.693 1.961 26.633 1.00 94.38 101 TYR A CA 1
ATOM 780 C C . TYR A 1 101 ? -14.861 0.970 26.614 1.00 94.38 101 TYR A C 1
ATOM 782 O O . TYR A 1 101 ? -15.761 1.066 27.444 1.00 94.38 101 TYR A O 1
ATOM 790 N N . LEU A 1 102 ? -14.865 -0.002 25.697 1.00 93.69 102 LEU A N 1
ATOM 791 C CA . LEU A 1 102 ? -15.914 -1.027 25.652 1.00 93.69 102 LEU A CA 1
ATOM 792 C C . LEU A 1 102 ? -15.919 -1.918 26.900 1.00 93.69 102 LEU A C 1
ATOM 794 O O . LEU A 1 102 ? -16.994 -2.287 27.377 1.00 93.69 102 LEU A O 1
ATOM 798 N N . ILE A 1 103 ? -14.741 -2.263 27.424 1.00 94.06 103 ILE A N 1
ATOM 799 C CA . ILE A 1 103 ? -14.615 -3.054 28.654 1.00 94.06 103 ILE A CA 1
ATOM 800 C C . ILE A 1 103 ? -15.131 -2.244 29.844 1.00 94.06 103 ILE A C 1
ATOM 802 O O . ILE A 1 103 ? -16.010 -2.719 30.562 1.00 94.06 103 ILE A O 1
ATOM 806 N N . GLU A 1 104 ? -14.666 -1.004 30.000 1.00 93.88 104 GLU A N 1
ATOM 807 C CA . GLU A 1 104 ? -15.101 -0.120 31.087 1.00 93.88 104 GLU A CA 1
ATOM 808 C C . GLU A 1 104 ? -16.615 0.110 31.068 1.00 93.88 104 GLU A C 1
ATOM 810 O O . GLU A 1 104 ? -17.278 0.043 32.103 1.00 93.88 104 GLU A O 1
ATOM 815 N N . ASN A 1 105 ? -17.192 0.324 29.885 1.00 94.62 105 ASN A N 1
ATOM 816 C CA . ASN A 1 105 ? -18.626 0.553 29.742 1.00 94.62 105 ASN A CA 1
ATOM 817 C C . ASN A 1 105 ? -19.439 -0.695 30.126 1.00 94.62 105 ASN A C 1
ATOM 819 O O . ASN A 1 105 ? -20.474 -0.594 30.787 1.00 94.62 105 ASN A O 1
ATOM 823 N N . ARG A 1 106 ? -18.936 -1.892 29.795 1.00 94.62 106 ARG A N 1
ATOM 824 C CA . ARG A 1 106 ? -19.548 -3.159 30.215 1.00 94.62 106 ARG A CA 1
ATOM 825 C C . ARG A 1 106 ? -19.499 -3.341 31.734 1.00 94.62 106 ARG A C 1
ATOM 827 O O . ARG A 1 106 ? -20.483 -3.787 32.327 1.00 94.62 106 ARG A O 1
ATOM 834 N N . ASP A 1 107 ? -18.387 -2.979 32.366 1.00 95.88 107 ASP A N 1
ATOM 835 C CA . ASP A 1 107 ? -18.243 -3.056 33.821 1.00 95.88 107 ASP A CA 1
ATOM 836 C C . ASP A 1 107 ? -19.152 -2.047 34.535 1.00 95.88 107 ASP A C 1
ATOM 838 O O . ASP A 1 107 ? -19.802 -2.394 35.525 1.00 95.88 107 ASP A O 1
ATOM 842 N N . LEU A 1 108 ? -19.276 -0.828 34.003 1.00 95.62 108 LEU A N 1
ATOM 843 C CA . LEU A 1 108 ? -20.208 0.182 34.508 1.00 95.62 108 LEU A CA 1
ATOM 844 C C . LEU A 1 108 ? -21.667 -0.273 34.388 1.00 95.62 108 LEU A C 1
ATOM 846 O O . LEU A 1 108 ? -22.416 -0.155 35.358 1.00 95.62 108 LEU A O 1
ATOM 850 N N . GLN A 1 109 ? -22.067 -0.850 33.251 1.00 95.50 109 GLN A N 1
ATOM 851 C CA . GLN A 1 109 ? -23.408 -1.423 33.080 1.00 95.50 109 GLN A CA 1
ATOM 852 C C . GLN A 1 109 ? -23.694 -2.501 34.128 1.00 95.50 109 GLN A C 1
ATOM 854 O O . GLN A 1 109 ? -24.740 -2.475 34.777 1.00 95.50 109 GLN A O 1
ATOM 859 N N . ARG A 1 110 ? -22.728 -3.390 34.377 1.00 95.12 110 ARG A N 1
ATOM 860 C CA . ARG A 1 110 ? -22.855 -4.436 35.397 1.00 95.12 110 ARG A CA 1
ATOM 861 C C . ARG A 1 110 ? -23.016 -3.861 36.806 1.00 95.12 110 ARG A C 1
ATOM 863 O O . ARG A 1 110 ? -23.811 -4.366 37.594 1.00 95.12 110 ARG A O 1
ATOM 870 N N . GLN A 1 111 ? -22.279 -2.800 37.136 1.00 95.44 111 GLN A N 1
ATOM 871 C CA . GLN A 1 111 ? -22.423 -2.117 38.425 1.00 95.44 111 GLN A CA 1
ATOM 872 C C . GLN A 1 111 ? -23.795 -1.451 38.576 1.00 95.44 111 GLN A C 1
ATOM 874 O O . GLN A 1 111 ? -24.379 -1.505 39.660 1.00 95.44 111 GLN A O 1
ATOM 879 N N . ILE A 1 112 ? -24.317 -0.844 37.507 1.00 95.75 112 ILE A N 1
ATOM 880 C CA . ILE A 1 112 ? -25.656 -0.244 37.492 1.00 95.75 112 ILE A CA 1
ATOM 881 C C . ILE A 1 112 ? -26.724 -1.319 37.730 1.00 95.75 112 ILE A C 1
ATOM 883 O O . ILE A 1 112 ? -27.590 -1.130 38.583 1.00 95.75 112 ILE A O 1
ATOM 887 N N . GLU A 1 113 ? -26.634 -2.464 37.048 1.00 95.44 113 GLU A N 1
ATOM 888 C CA . GLU A 1 113 ? -27.559 -3.590 37.235 1.00 95.44 113 GLU A CA 1
ATOM 889 C C . GLU A 1 113 ? -27.546 -4.113 38.678 1.00 95.44 113 GLU A C 1
ATOM 891 O O . GLU A 1 113 ? -28.604 -4.293 39.284 1.00 95.44 113 GLU A O 1
ATOM 896 N N . LEU A 1 114 ? -26.356 -4.300 39.259 1.00 95.56 114 LEU A N 1
ATOM 897 C CA . LEU A 1 114 ? -26.207 -4.757 40.644 1.00 95.56 114 LEU A CA 1
ATOM 898 C C . LEU A 1 114 ? -26.820 -3.772 41.647 1.00 95.56 114 LEU A C 1
ATOM 900 O O . LEU A 1 114 ? -27.532 -4.193 42.561 1.00 95.56 114 LEU A O 1
ATOM 904 N N . LYS A 1 115 ? -26.581 -2.465 41.469 1.00 94.88 115 LYS A N 1
ATOM 905 C CA . LYS A 1 115 ? -27.182 -1.429 42.324 1.00 94.88 115 LYS A CA 1
ATOM 906 C C . LYS A 1 115 ? -28.701 -1.404 42.191 1.00 94.88 115 LYS A C 1
ATOM 908 O O . LYS A 1 115 ? -29.390 -1.424 43.206 1.00 94.88 115 LYS A O 1
ATOM 913 N N . SER A 1 116 ? -29.224 -1.444 40.966 1.00 94.44 116 SER A N 1
ATOM 914 C CA . SER A 1 116 ? -30.670 -1.461 40.719 1.00 94.44 116 SER A CA 1
ATOM 915 C C . SER A 1 116 ? -31.351 -2.685 41.347 1.00 94.44 116 SER A C 1
ATOM 917 O O . SER A 1 116 ? -32.433 -2.578 41.937 1.00 94.44 116 SER A O 1
ATOM 919 N N . HIS A 1 117 ? -30.697 -3.851 41.292 1.00 94.38 117 HIS A N 1
ATOM 920 C CA . HIS A 1 117 ? -31.191 -5.059 41.948 1.00 94.38 117 HIS A CA 1
ATOM 921 C C . HIS A 1 117 ? -31.230 -4.906 43.476 1.00 94.38 117 HIS A C 1
ATOM 923 O O . HIS A 1 117 ? -32.267 -5.157 44.094 1.00 94.38 117 HIS A O 1
ATOM 929 N N . SER A 1 118 ? -30.136 -4.419 44.068 1.00 94.31 118 SER A N 1
ATOM 930 C CA . SER A 1 118 ? -30.031 -4.136 45.504 1.00 94.31 118 SER A CA 1
ATOM 931 C C . SER A 1 118 ? -31.101 -3.148 45.983 1.00 94.31 118 SER A C 1
ATOM 933 O O . SER A 1 118 ? -31.733 -3.378 47.017 1.00 94.31 118 SER A O 1
ATOM 935 N N . GLU A 1 119 ? -31.345 -2.070 45.238 1.00 93.81 119 GLU A N 1
ATOM 936 C CA . GLU A 1 119 ? -32.384 -1.089 45.562 1.00 93.81 119 GLU A CA 1
ATOM 937 C C . GLU A 1 119 ? -33.779 -1.723 45.529 1.00 93.81 119 GLU A C 1
ATOM 939 O O . GLU A 1 119 ? -34.597 -1.499 46.424 1.00 93.81 119 GLU A O 1
ATOM 944 N N . THR A 1 120 ? -34.040 -2.582 44.541 1.00 94.06 120 THR A N 1
ATOM 945 C CA . THR A 1 120 ? -35.318 -3.295 44.419 1.00 94.06 120 THR A CA 1
ATOM 946 C C . THR A 1 120 ? -35.562 -4.235 45.606 1.00 94.06 120 THR A C 1
A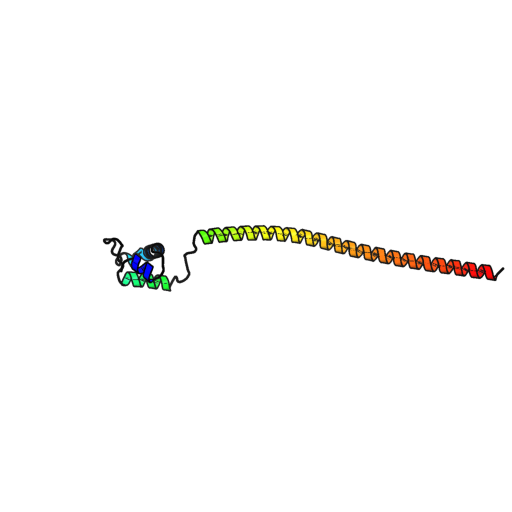TOM 948 O O . THR A 1 120 ? -36.677 -4.292 46.139 1.00 94.06 120 THR A O 1
ATOM 951 N N . GLU A 1 121 ? -34.536 -4.964 46.055 1.00 93.81 121 GLU A N 1
ATOM 952 C CA . GLU A 1 121 ? -34.617 -5.813 47.250 1.00 93.81 121 GLU A CA 1
ATOM 953 C C . GLU A 1 121 ? -34.832 -4.999 48.527 1.00 93.81 121 GLU A C 1
ATOM 955 O O . GLU A 1 121 ? -35.659 -5.368 49.373 1.00 93.81 121 GLU A O 1
ATOM 960 N N . TYR A 1 122 ? -34.144 -3.863 48.650 1.00 94.75 122 TYR A N 1
ATOM 961 C CA . TYR A 1 122 ? -34.304 -2.957 49.781 1.00 94.75 122 TYR A CA 1
ATOM 962 C C . TYR A 1 122 ? -35.742 -2.426 49.871 1.00 94.75 122 TYR A C 1
ATOM 964 O O . TYR A 1 122 ? -36.386 -2.537 50.919 1.00 94.75 122 TYR A O 1
ATOM 972 N N . VAL A 1 123 ? -36.299 -1.953 48.749 1.00 95.25 123 VAL A N 1
ATOM 973 C CA . VAL A 1 123 ? -37.696 -1.494 48.664 1.00 95.25 123 VAL A CA 1
ATOM 974 C C . VAL A 1 123 ? -38.669 -2.620 49.021 1.00 95.25 123 VAL A C 1
ATOM 976 O O . VAL A 1 123 ? -39.574 -2.413 49.834 1.00 95.25 123 VAL A O 1
ATOM 979 N N . ARG A 1 124 ? -38.475 -3.837 48.486 1.00 95.44 124 ARG A N 1
ATOM 980 C CA . ARG A 1 124 ? -39.305 -5.003 48.853 1.00 95.44 124 ARG A CA 1
ATOM 981 C C . ARG A 1 124 ? -39.278 -5.270 50.353 1.00 95.44 124 ARG A C 1
ATOM 983 O O . ARG A 1 124 ? -40.336 -5.515 50.939 1.00 95.44 124 ARG A O 1
ATOM 990 N N . THR A 1 125 ? -38.096 -5.206 50.958 1.00 95.75 125 THR A N 1
ATOM 991 C CA . THR A 1 125 ? -37.898 -5.442 52.390 1.00 95.75 125 THR A CA 1
ATOM 992 C C . THR A 1 125 ? -38.654 -4.409 53.221 1.00 95.75 125 THR A C 1
ATOM 994 O O . THR A 1 125 ? -39.463 -4.790 54.071 1.00 95.75 125 THR A O 1
ATOM 997 N N . ILE A 1 126 ? -38.494 -3.115 52.920 1.00 96.12 126 ILE A N 1
ATOM 998 C CA . ILE A 1 126 ? -39.219 -2.040 53.615 1.00 96.12 126 ILE A CA 1
ATOM 999 C C . ILE A 1 126 ? -40.734 -2.203 53.460 1.00 96.12 126 ILE A C 1
ATOM 1001 O O . ILE A 1 126 ? -41.465 -2.174 54.453 1.00 96.12 126 ILE A O 1
ATOM 1005 N N . CYS A 1 127 ? -41.231 -2.430 52.241 1.00 94.56 127 CYS A N 1
ATOM 1006 C CA . CYS A 1 127 ? -42.664 -2.621 52.011 1.00 94.56 127 CYS A CA 1
ATOM 1007 C C . CYS A 1 127 ? -43.219 -3.864 52.729 1.00 94.56 127 CYS A C 1
ATOM 1009 O O . CYS A 1 127 ? -44.392 -3.880 53.116 1.00 94.56 127 CYS A O 1
ATOM 1011 N N . GLY A 1 128 ? -42.411 -4.917 52.879 1.00 95.00 128 GLY A N 1
ATOM 1012 C CA . GLY A 1 128 ? -42.757 -6.116 53.641 1.00 95.00 128 GLY A CA 1
ATOM 1013 C C . GLY A 1 128 ? -42.863 -5.837 55.141 1.00 95.00 128 GLY A C 1
ATOM 1014 O O . GLY A 1 128 ? -43.856 -6.218 55.764 1.00 95.00 128 GLY A O 1
ATOM 1015 N N . LEU A 1 129 ? -41.887 -5.117 55.703 1.00 95.00 129 LEU A N 1
ATOM 1016 C CA . LEU A 1 129 ? -41.884 -4.697 57.107 1.00 95.00 129 LEU A CA 1
ATOM 1017 C C . LEU A 1 129 ? -43.070 -3.779 57.426 1.00 95.00 129 LEU A C 1
ATOM 1019 O O . LEU A 1 129 ? -43.811 -4.047 58.369 1.00 95.00 129 LEU A O 1
ATOM 1023 N N . TYR A 1 130 ? -43.321 -2.762 56.596 1.00 94.56 130 TYR A N 1
ATOM 1024 C CA . TYR A 1 130 ? -44.465 -1.858 56.759 1.00 94.56 130 TYR A CA 1
ATOM 1025 C C . TYR A 1 130 ? -45.801 -2.617 56.783 1.00 94.56 130 TYR A C 1
ATOM 1027 O O . TYR A 1 130 ? -46.657 -2.367 57.633 1.00 94.56 130 TYR A O 1
ATOM 1035 N N . ARG A 1 131 ? -45.972 -3.596 55.882 1.00 94.00 131 ARG A N 1
ATOM 1036 C CA . ARG A 1 131 ? -47.173 -4.444 55.839 1.00 94.00 131 ARG A CA 1
ATOM 1037 C C . ARG A 1 131 ? -47.354 -5.292 57.096 1.00 94.00 131 ARG A C 1
ATOM 1039 O O . ARG A 1 131 ? -48.501 -5.495 57.481 1.00 94.00 131 ARG A O 1
ATOM 1046 N N . LYS A 1 132 ? -46.275 -5.790 57.710 1.00 92.75 132 LYS A N 1
ATOM 1047 C CA . LYS A 1 132 ? -46.349 -6.533 58.981 1.00 92.75 132 LYS A CA 1
ATOM 1048 C C . LYS A 1 132 ? -46.814 -5.626 60.118 1.00 92.75 132 LYS A C 1
ATOM 1050 O O . LYS A 1 132 ? -47.839 -5.913 60.722 1.00 92.75 132 LYS A O 1
ATOM 1055 N N . VAL A 1 133 ? -46.150 -4.484 60.305 1.00 91.69 133 VAL A N 1
ATOM 1056 C CA . VAL A 1 133 ? -46.482 -3.519 61.371 1.00 91.69 133 VAL A CA 1
ATOM 1057 C C . VAL A 1 133 ? -47.931 -3.033 61.269 1.00 91.69 133 VAL A C 1
ATOM 1059 O O . VAL A 1 133 ? -48.611 -2.896 62.280 1.00 91.69 133 VAL A O 1
ATOM 1062 N N . LYS A 1 134 ? -48.438 -2.804 60.051 1.00 89.75 134 LYS A N 1
ATOM 1063 C CA . LYS A 1 134 ? -49.825 -2.362 59.840 1.00 89.75 134 LYS A CA 1
ATOM 1064 C C . LYS A 1 134 ? -50.877 -3.423 60.200 1.00 89.75 134 LYS A C 1
ATOM 1066 O O . LYS A 1 134 ? -52.009 -3.049 60.455 1.00 89.75 134 LYS A O 1
ATOM 1071 N N . ARG A 1 135 ? -50.545 -4.720 60.175 1.00 86.50 135 ARG A N 1
ATOM 1072 C CA . ARG A 1 135 ? -51.489 -5.802 60.531 1.00 86.50 135 ARG A CA 1
ATOM 1073 C C . ARG A 1 135 ? -51.563 -6.072 62.033 1.00 86.50 135 ARG A C 1
ATOM 1075 O O . ARG A 1 135 ? -52.509 -6.710 62.470 1.00 86.50 135 ARG A O 1
ATOM 1082 N N . GLU A 1 136 ? -50.553 -5.648 62.785 1.00 80.25 136 GLU A N 1
ATOM 1083 C CA . GLU A 1 136 ? -50.454 -5.839 64.239 1.00 80.25 136 GLU A CA 1
ATOM 1084 C C . GLU A 1 136 ? -51.046 -4.661 65.038 1.00 80.25 136 GLU A C 1
ATOM 1086 O O . GLU A 1 136 ? -51.032 -4.684 66.266 1.00 80.25 136 GLU A O 1
ATOM 1091 N N . ARG A 1 137 ? -51.567 -3.636 64.350 1.00 63.16 137 ARG A N 1
ATOM 1092 C CA . ARG A 1 137 ? -52.330 -2.513 64.911 1.00 63.16 137 ARG A CA 1
ATOM 1093 C C . ARG A 1 137 ? -53.784 -2.604 64.481 1.00 63.16 137 ARG A C 1
ATOM 1095 O O . ARG A 1 137 ? -54.637 -2.215 65.302 1.00 63.16 137 ARG A O 1
#